Protein AF-A0A0F8Y1B4-F1 (afdb_monomer_lite)

pLDDT: mean 86.2, std 11.17, range [55.38, 97.12]

Foldseek 3Di:
DDDDDPPPPPDDPLDLLVLLCVLLVVLLCLLQPVPDPCSVVVSVVSLVVLQVVLVVCVVVVNNSNNVSNVVSVVVCVVCVVVSNVVSVVDDDDPDPDPDPDPCCCCPVVVQPDPVSD

Structure (mmCIF, N/CA/C/O backbone):
data_AF-A0A0F8Y1B4-F1
#
_entry.id   AF-A0A0F8Y1B4-F1
#
loop_
_atom_site.group_PDB
_atom_site.id
_atom_site.type_symbol
_atom_site.label_atom_id
_atom_site.label_alt_id
_atom_site.label_comp_id
_atom_site.label_asym_id
_atom_site.label_entity_id
_atom_site.label_seq_id
_atom_site.pdbx_PDB_ins_code
_atom_site.Cartn_x
_atom_site.Cartn_y
_atom_site.Cartn_z
_atom_site.occupancy
_atom_site.B_iso_or_equiv
_atom_site.auth_seq_id
_atom_site.auth_comp_id
_atom_site.auth_asym_id
_atom_site.auth_atom_id
_atom_site.pdbx_PDB_model_num
ATOM 1 N N . SER A 1 1 ? 15.905 -33.181 2.233 1.00 69.81 1 SER A N 1
ATOM 2 C CA . SER A 1 1 ? 15.844 -32.144 3.284 1.00 69.81 1 SER A CA 1
ATOM 3 C C . SER A 1 1 ? 14.441 -31.565 3.302 1.00 69.81 1 SER A C 1
ATOM 5 O O . SER A 1 1 ? 13.984 -31.071 2.280 1.00 69.81 1 SER A O 1
ATOM 7 N N . SER A 1 2 ? 13.725 -31.698 4.418 1.00 68.56 2 SER A N 1
ATOM 8 C CA . SER A 1 2 ? 12.305 -31.330 4.513 1.00 68.56 2 SER A CA 1
ATOM 9 C C . SER A 1 2 ? 12.166 -29.957 5.167 1.00 68.56 2 SER A C 1
ATOM 11 O O . SER A 1 2 ? 12.570 -29.779 6.313 1.00 68.56 2 SER A O 1
ATOM 13 N N . VAL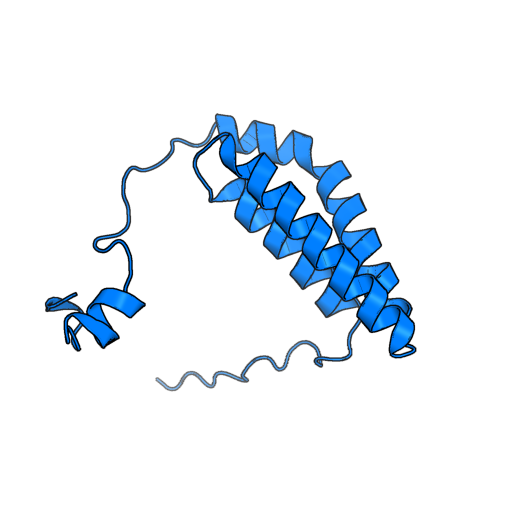 A 1 3 ? 11.618 -28.980 4.441 1.00 72.19 3 VAL A N 1
ATOM 14 C CA . VAL A 1 3 ? 11.287 -27.653 4.981 1.00 72.19 3 VAL A CA 1
ATOM 15 C C . VAL A 1 3 ? 9.804 -27.644 5.331 1.00 72.19 3 VAL A C 1
ATOM 17 O O . VAL A 1 3 ? 8.953 -27.690 4.446 1.00 72.19 3 VAL A O 1
ATOM 20 N N . TYR A 1 4 ? 9.493 -27.575 6.623 1.00 69.69 4 TYR A N 1
ATOM 21 C CA . TYR A 1 4 ? 8.120 -27.435 7.097 1.00 69.69 4 TYR A CA 1
ATOM 22 C C . TYR A 1 4 ? 7.712 -25.960 7.035 1.00 69.69 4 TYR A C 1
ATOM 24 O O . TYR A 1 4 ? 8.126 -25.141 7.853 1.00 69.69 4 TYR A O 1
ATOM 32 N N . HIS A 1 5 ? 6.918 -25.603 6.027 1.00 73.12 5 HIS A N 1
ATOM 33 C CA . HIS A 1 5 ? 6.340 -24.269 5.900 1.00 73.12 5 HIS A CA 1
ATOM 34 C C . HIS A 1 5 ? 5.083 -24.195 6.773 1.00 73.12 5 HIS A C 1
ATOM 36 O O . HIS A 1 5 ? 4.052 -24.770 6.443 1.00 73.12 5 HIS A O 1
ATOM 42 N N . VAL A 1 6 ? 5.142 -23.437 7.866 1.00 64.06 6 VAL A N 1
ATOM 43 C CA . VAL A 1 6 ? 4.054 -23.295 8.859 1.00 64.06 6 VAL A CA 1
ATOM 44 C C . VAL A 1 6 ? 2.869 -22.435 8.348 1.00 64.06 6 VAL A C 1
ATOM 46 O O . VAL A 1 6 ? 2.048 -21.949 9.114 1.00 64.06 6 VAL A O 1
ATOM 49 N N . GLY A 1 7 ? 2.755 -22.202 7.037 1.00 65.81 7 GLY A N 1
ATOM 50 C CA . GLY A 1 7 ? 1.842 -21.223 6.439 1.00 65.81 7 GLY A CA 1
ATOM 51 C C . GLY A 1 7 ? 1.935 -19.812 7.052 1.00 65.81 7 GLY A C 1
ATOM 52 O O . GLY A 1 7 ? 2.899 -19.444 7.721 1.00 65.81 7 GLY A O 1
ATOM 53 N N . GLY A 1 8 ? 0.896 -18.997 6.840 1.00 59.00 8 GLY A N 1
ATOM 54 C CA . GLY A 1 8 ? 0.761 -17.633 7.377 1.00 59.00 8 GLY A CA 1
ATOM 55 C C . GLY A 1 8 ? 0.463 -17.551 8.885 1.00 59.00 8 GLY A C 1
ATOM 56 O O . GLY A 1 8 ? -0.361 -16.727 9.287 1.00 59.00 8 GLY A O 1
ATOM 57 N N . ALA A 1 9 ? 1.097 -18.396 9.703 1.00 55.38 9 ALA A N 1
ATOM 58 C CA . ALA A 1 9 ? 0.782 -18.628 11.116 1.00 55.38 9 ALA A CA 1
ATOM 59 C C . ALA A 1 9 ? 1.254 -17.542 12.107 1.00 55.38 9 ALA A C 1
ATOM 61 O O . ALA A 1 9 ? 0.928 -17.616 13.286 1.00 55.38 9 ALA A O 1
ATOM 62 N N . THR A 1 10 ? 1.997 -16.516 11.683 1.00 56.31 10 THR A N 1
ATOM 63 C CA . THR A 1 10 ? 2.646 -15.577 12.624 1.00 56.31 10 THR A CA 1
ATOM 64 C C . THR A 1 10 ? 1.740 -14.472 13.182 1.00 56.31 10 THR A C 1
ATOM 66 O O . THR A 1 10 ? 2.012 -13.956 14.260 1.00 56.31 10 THR A O 1
ATOM 69 N N . LEU A 1 11 ? 0.645 -14.108 12.504 1.00 55.72 11 LEU A N 1
ATOM 70 C CA . LEU A 1 11 ? -0.408 -13.244 13.060 1.00 55.72 11 LEU A CA 1
ATOM 71 C C . LEU A 1 11 ? -1.772 -13.675 12.504 1.00 55.72 11 LEU A C 1
ATOM 73 O O . LEU A 1 11 ? -1.952 -13.719 11.282 1.00 55.72 11 LEU A O 1
ATOM 77 N N . GLY A 1 12 ? -2.745 -13.929 13.382 1.00 62.09 12 GLY A N 1
ATOM 78 C CA . GLY A 1 12 ? -4.127 -14.226 12.991 1.00 62.09 12 GLY A CA 1
ATOM 79 C C . GLY A 1 12 ? -4.732 -13.131 12.102 1.00 62.09 12 GLY A C 1
ATOM 80 O O . GLY A 1 12 ? -4.363 -11.957 12.196 1.00 62.09 12 GLY A O 1
ATOM 81 N N . ALA A 1 13 ? -5.661 -13.507 11.217 1.00 60.78 13 ALA A N 1
ATOM 82 C CA . ALA A 1 13 ? -6.319 -12.584 10.281 1.00 60.78 13 ALA A CA 1
ATOM 83 C C . ALA A 1 13 ? -7.023 -11.401 10.981 1.00 60.78 13 ALA A C 1
ATOM 85 O O . ALA A 1 13 ? -7.119 -10.318 10.410 1.00 60.78 13 ALA A O 1
ATOM 86 N N . MET A 1 14 ? -7.437 -11.584 12.238 1.00 68.62 14 MET A N 1
ATOM 87 C CA . MET A 1 14 ? -8.086 -10.566 13.070 1.00 68.62 14 MET A CA 1
ATOM 88 C C . MET A 1 14 ? -7.130 -9.624 13.817 1.00 68.62 14 MET A C 1
ATOM 90 O O . MET A 1 14 ? -7.585 -8.848 14.645 1.00 68.62 14 MET A O 1
ATOM 94 N N . ASN A 1 15 ? -5.814 -9.645 13.571 1.00 86.31 15 ASN A N 1
ATOM 95 C CA . ASN A 1 15 ? -4.914 -8.747 14.298 1.00 86.31 15 ASN A CA 1
ATOM 96 C C . ASN A 1 15 ? -4.789 -7.361 13.608 1.00 86.31 15 ASN A C 1
ATOM 98 O O . ASN A 1 15 ? -4.303 -7.274 12.468 1.00 86.31 15 ASN A O 1
ATOM 102 N N . PRO A 1 16 ? -5.135 -6.248 14.288 1.00 88.69 16 PRO A N 1
ATOM 103 C CA . PRO A 1 16 ? -4.967 -4.892 13.755 1.00 88.69 16 PRO A CA 1
ATOM 104 C C . PRO A 1 16 ? -3.511 -4.539 13.420 1.00 88.69 16 PRO A C 1
ATOM 106 O O . PRO A 1 16 ? -3.251 -3.761 12.505 1.00 88.69 16 PRO A O 1
ATOM 109 N N . GLN A 1 17 ? -2.534 -5.140 14.101 1.00 92.50 17 GLN A N 1
ATOM 110 C CA . GLN A 1 17 ? -1.117 -4.957 13.792 1.00 92.50 17 GLN A CA 1
ATOM 111 C C . GLN A 1 17 ? -0.754 -5.548 12.428 1.00 92.50 17 GLN A C 1
ATOM 113 O O . GLN A 1 17 ? -0.035 -4.915 11.656 1.00 92.50 17 GLN A O 1
ATOM 118 N N . LYS A 1 18 ? -1.299 -6.722 12.084 1.00 89.50 18 LYS A N 1
ATOM 119 C CA . LYS A 1 18 ? -1.126 -7.319 10.750 1.00 89.50 18 LYS A CA 1
ATOM 120 C C . LYS A 1 18 ? -1.728 -6.421 9.676 1.00 89.50 18 LYS A C 1
ATOM 122 O O . LYS A 1 18 ? -1.118 -6.211 8.634 1.00 89.50 18 LYS A O 1
ATOM 127 N N . THR A 1 19 ? -2.892 -5.851 9.971 1.00 93.25 19 THR A N 1
ATOM 128 C CA . THR A 1 19 ? -3.577 -4.887 9.102 1.00 93.25 19 THR A CA 1
ATOM 129 C C . THR A 1 19 ? -2.678 -3.679 8.848 1.00 93.25 19 THR A C 1
ATOM 131 O O . THR A 1 19 ? -2.325 -3.415 7.702 1.00 93.25 19 THR A O 1
ATOM 134 N N . PHE A 1 20 ? -2.188 -3.026 9.906 1.00 95.50 20 PHE A N 1
ATOM 135 C CA . PHE A 1 20 ? -1.243 -1.912 9.796 1.00 95.50 20 PHE A CA 1
ATOM 136 C C . PHE A 1 20 ? -0.017 -2.269 8.940 1.00 95.50 20 PHE A C 1
ATOM 138 O O . PHE A 1 20 ? 0.319 -1.542 8.004 1.00 95.50 20 PHE A O 1
ATOM 145 N N . LEU A 1 21 ? 0.635 -3.401 9.232 1.00 93.50 21 LEU A N 1
ATOM 146 C CA . LEU A 1 21 ? 1.828 -3.839 8.508 1.00 93.50 21 LEU A CA 1
ATOM 147 C C . LEU A 1 21 ? 1.534 -4.101 7.028 1.00 93.50 21 LEU A C 1
ATOM 149 O O . LEU A 1 21 ? 2.312 -3.658 6.187 1.00 93.50 21 LEU A O 1
ATOM 153 N N . ASN A 1 22 ? 0.421 -4.760 6.699 1.00 93.31 22 ASN A N 1
ATOM 154 C CA . ASN A 1 22 ? 0.033 -5.053 5.320 1.00 93.31 22 ASN A CA 1
ATOM 155 C C . ASN A 1 22 ? -0.184 -3.772 4.514 1.00 93.31 22 ASN A C 1
ATOM 157 O O . ASN A 1 22 ? 0.503 -3.563 3.516 1.00 93.31 22 ASN A O 1
ATOM 161 N N . PHE A 1 23 ? -1.065 -2.880 4.975 1.00 95.62 23 PHE A N 1
ATOM 162 C CA . PHE A 1 23 ? -1.367 -1.638 4.259 1.00 95.62 23 PHE A CA 1
ATOM 163 C C . PHE A 1 23 ? -0.116 -0.762 4.094 1.00 95.62 23 PHE A C 1
ATOM 165 O O . PHE A 1 23 ? 0.198 -0.312 2.990 1.00 95.62 23 PHE A O 1
ATOM 172 N N . ARG A 1 24 ? 0.683 -0.610 5.157 1.00 95.62 24 ARG A N 1
ATOM 173 C CA . ARG A 1 24 ? 1.934 0.158 5.116 1.00 95.62 24 ARG A CA 1
ATOM 174 C C . ARG A 1 24 ? 2.951 -0.445 4.142 1.00 95.62 24 ARG A C 1
ATOM 176 O O . ARG A 1 24 ? 3.566 0.272 3.351 1.00 95.62 24 ARG A O 1
ATOM 183 N N . ASN A 1 25 ? 3.175 -1.757 4.219 1.00 94.75 25 ASN A N 1
ATOM 184 C CA . ASN A 1 25 ? 4.191 -2.426 3.413 1.00 94.75 25 ASN A CA 1
ATOM 185 C C . ASN A 1 25 ? 3.805 -2.430 1.930 1.00 94.75 25 ASN A C 1
ATOM 187 O O . ASN A 1 25 ? 4.685 -2.226 1.094 1.00 94.75 25 ASN A O 1
ATOM 191 N N . THR A 1 26 ? 2.518 -2.578 1.598 1.00 94.94 26 THR A N 1
ATOM 192 C CA . THR A 1 26 ? 2.023 -2.468 0.219 1.00 94.94 26 THR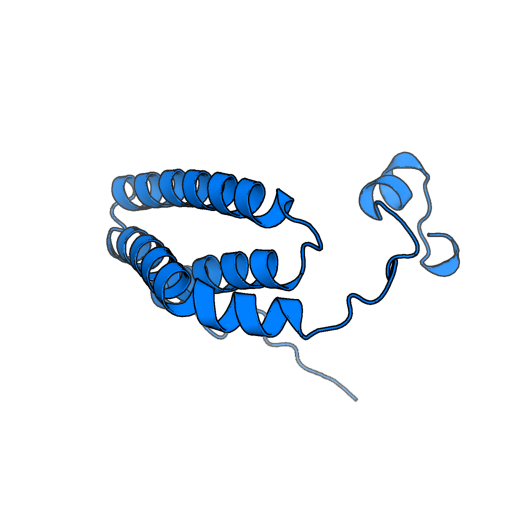 A CA 1
ATOM 193 C C . THR A 1 26 ? 2.314 -1.086 -0.373 1.00 94.94 26 THR A C 1
ATOM 195 O O . THR A 1 26 ? 2.850 -1.004 -1.479 1.00 94.94 26 THR A O 1
ATOM 198 N N . LEU A 1 27 ? 2.064 0.003 0.366 1.00 95.69 27 LEU A N 1
ATOM 199 C CA . LEU A 1 27 ? 2.371 1.365 -0.098 1.00 95.69 27 LEU A CA 1
ATOM 200 C C . LEU A 1 27 ? 3.877 1.576 -0.322 1.00 95.69 27 LEU A C 1
ATOM 202 O O . LEU A 1 27 ? 4.293 2.106 -1.356 1.00 95.69 27 LEU A O 1
ATOM 206 N N . PHE A 1 28 ? 4.725 1.104 0.599 1.00 94.56 28 PHE A N 1
ATOM 207 C CA . PHE A 1 28 ? 6.177 1.165 0.401 1.00 94.56 28 PHE A CA 1
ATOM 208 C C . PHE A 1 28 ? 6.660 0.287 -0.754 1.00 94.56 28 PHE A C 1
ATOM 210 O O . PHE A 1 28 ? 7.607 0.671 -1.441 1.00 94.56 28 PHE A O 1
ATOM 217 N N . ALA A 1 29 ? 6.043 -0.872 -0.982 1.00 92.50 29 ALA A N 1
ATOM 218 C CA . ALA A 1 29 ? 6.378 -1.742 -2.101 1.00 92.50 29 ALA A CA 1
ATOM 219 C C . ALA A 1 29 ? 6.060 -1.065 -3.440 1.00 92.50 29 ALA A C 1
ATOM 221 O O . ALA A 1 29 ? 6.910 -1.087 -4.331 1.00 92.50 29 ALA A O 1
ATOM 222 N N . LEU A 1 30 ? 4.907 -0.396 -3.561 1.00 92.38 30 LEU A N 1
ATOM 223 C CA . LEU A 1 30 ? 4.567 0.403 -4.742 1.00 92.38 30 LEU A CA 1
ATOM 224 C C . LEU A 1 30 ? 5.602 1.508 -4.970 1.00 92.38 30 LEU A C 1
ATOM 226 O O . LEU A 1 30 ? 6.196 1.583 -6.048 1.00 92.38 30 LEU A O 1
ATOM 230 N N . LEU A 1 31 ? 5.885 2.301 -3.930 1.00 92.31 31 LEU A N 1
ATOM 231 C CA . LEU A 1 31 ? 6.852 3.398 -3.993 1.00 92.31 31 LEU A CA 1
ATOM 232 C C . LEU A 1 31 ? 8.247 2.931 -4.425 1.00 92.31 31 LEU A C 1
ATOM 234 O O . LEU A 1 31 ? 8.932 3.636 -5.163 1.00 92.31 31 LEU A O 1
ATOM 238 N N . LYS A 1 32 ? 8.697 1.761 -3.965 1.00 88.88 32 LYS A N 1
ATOM 239 C CA . LYS A 1 32 ? 10.031 1.234 -4.281 1.00 88.88 32 LYS A CA 1
ATOM 240 C C . LYS A 1 32 ? 10.100 0.612 -5.672 1.00 88.88 32 LYS A C 1
ATOM 242 O O . LYS A 1 32 ? 11.069 0.867 -6.378 1.00 88.88 32 LYS A O 1
ATOM 247 N N . ASN A 1 33 ? 9.082 -0.144 -6.081 1.00 86.62 33 ASN A N 1
ATOM 248 C CA . ASN A 1 33 ? 9.200 -1.041 -7.231 1.00 86.62 33 ASN A CA 1
ATOM 249 C C . ASN A 1 33 ? 8.610 -0.494 -8.531 1.00 86.62 33 ASN A C 1
ATOM 251 O O . ASN A 1 33 ? 9.129 -0.824 -9.587 1.00 86.62 33 ASN A O 1
ATOM 255 N N . VAL A 1 34 ? 7.580 0.361 -8.507 1.00 87.31 34 VAL A N 1
ATOM 256 C CA . VAL A 1 34 ? 6.961 0.844 -9.757 1.00 87.31 34 VAL A CA 1
ATOM 257 C C . VAL A 1 34 ? 7.872 1.880 -10.406 1.00 87.31 34 VAL A C 1
ATOM 259 O O . VAL A 1 34 ? 8.015 2.959 -9.837 1.00 87.31 34 VAL A O 1
ATOM 262 N N . PRO A 1 35 ? 8.487 1.649 -11.578 1.00 76.88 35 PRO A N 1
ATOM 263 C CA . PRO A 1 35 ? 9.544 2.507 -12.101 1.00 76.88 35 PRO A CA 1
ATOM 264 C C . PRO A 1 35 ? 9.007 3.716 -12.889 1.00 76.88 35 PRO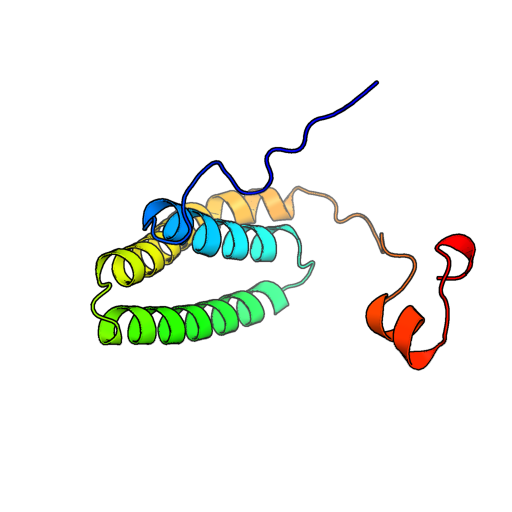 A C 1
ATOM 266 O O . PRO A 1 35 ? 9.423 3.945 -14.011 1.00 76.88 35 PRO A O 1
ATOM 269 N N . SER A 1 36 ? 8.151 4.571 -12.327 1.00 80.12 36 SER A N 1
ATOM 270 C CA . SER A 1 36 ? 7.657 5.772 -13.034 1.00 80.12 36 SER A CA 1
ATOM 271 C C . SER A 1 36 ? 7.138 6.836 -12.065 1.00 80.12 36 SER A C 1
ATOM 273 O O . SER A 1 36 ? 6.939 6.541 -10.889 1.00 80.12 36 SER A O 1
ATOM 275 N N . VAL A 1 37 ? 6.893 8.054 -12.557 1.00 83.50 37 VAL A N 1
ATOM 276 C CA . VAL A 1 37 ? 6.110 9.088 -11.853 1.00 83.50 37 VAL A CA 1
ATOM 277 C C . VAL A 1 37 ? 4.656 8.627 -11.655 1.00 83.50 37 VAL A C 1
ATOM 279 O O . VAL A 1 37 ? 4.019 9.000 -10.676 1.00 83.50 37 VAL A O 1
ATOM 282 N N . ARG A 1 38 ? 4.163 7.693 -12.487 1.00 87.81 38 ARG A N 1
ATOM 283 C CA . ARG A 1 38 ? 2.842 7.050 -12.322 1.00 87.81 38 ARG A CA 1
ATOM 284 C C . ARG A 1 38 ? 2.653 6.354 -10.966 1.00 87.81 38 ARG A C 1
ATOM 286 O O . ARG A 1 38 ? 1.521 6.090 -10.575 1.00 87.81 38 ARG A O 1
ATOM 293 N N . VAL A 1 39 ? 3.736 6.083 -10.230 1.00 91.44 39 VAL A N 1
ATOM 294 C CA . VAL A 1 39 ? 3.670 5.510 -8.879 1.00 91.44 39 VAL A CA 1
ATOM 295 C C . VAL A 1 39 ? 2.816 6.346 -7.925 1.00 91.44 39 VAL A C 1
ATOM 297 O O . VAL A 1 39 ? 2.113 5.770 -7.106 1.00 91.44 39 VAL A O 1
ATOM 300 N N . TYR A 1 40 ? 2.817 7.678 -8.051 1.00 90.38 40 TYR A N 1
ATOM 301 C CA . TYR A 1 40 ? 2.028 8.550 -7.175 1.00 90.38 40 TYR A CA 1
ATOM 302 C C . TYR A 1 40 ? 0.527 8.416 -7.428 1.00 90.38 40 TYR A C 1
ATOM 304 O O . TYR A 1 40 ? -0.237 8.339 -6.472 1.00 90.38 40 TYR A O 1
ATOM 312 N N . LEU A 1 41 ? 0.119 8.297 -8.696 1.00 93.81 41 LEU A N 1
ATOM 313 C CA . LEU A 1 41 ? -1.274 8.026 -9.062 1.00 93.81 41 LEU A CA 1
ATOM 314 C C . LEU A 1 41 ? -1.727 6.657 -8.541 1.00 93.81 41 LEU A C 1
ATOM 316 O O . LEU A 1 41 ? -2.811 6.543 -7.980 1.00 93.81 41 LEU A O 1
ATOM 320 N N . LEU A 1 42 ? -0.879 5.629 -8.661 1.00 94.06 42 LEU A N 1
ATOM 321 C CA . LEU A 1 42 ? -1.181 4.295 -8.129 1.00 94.06 42 LEU A CA 1
ATOM 322 C C . LEU A 1 42 ? -1.266 4.281 -6.600 1.00 94.06 42 LEU A C 1
ATOM 324 O O . LEU A 1 42 ? -2.144 3.625 -6.048 1.00 94.06 42 LEU A O 1
ATOM 328 N N . ILE A 1 43 ? -0.375 5.002 -5.915 1.00 95.31 43 ILE A N 1
ATOM 329 C CA . ILE A 1 43 ? -0.429 5.175 -4.459 1.00 95.31 43 ILE A CA 1
ATOM 330 C C . ILE A 1 43 ? -1.726 5.879 -4.067 1.00 95.31 43 ILE A C 1
ATOM 332 O O . ILE A 1 43 ? -2.408 5.401 -3.170 1.00 95.31 43 ILE A O 1
ATOM 336 N N . PHE A 1 44 ? -2.097 6.962 -4.752 1.00 95.06 44 PHE A N 1
ATOM 337 C CA . PHE A 1 44 ? -3.333 7.688 -4.472 1.00 95.06 44 PHE A CA 1
ATOM 338 C C . PHE A 1 44 ? -4.564 6.791 -4.642 1.00 95.06 44 PHE A C 1
ATOM 340 O O . PHE A 1 44 ? -5.334 6.626 -3.699 1.00 95.06 44 PHE A O 1
ATOM 347 N N . ALA A 1 45 ? -4.691 6.118 -5.791 1.00 96.25 45 ALA A N 1
ATOM 348 C CA . ALA A 1 45 ? -5.775 5.168 -6.033 1.00 96.25 45 ALA A CA 1
ATOM 349 C C . ALA A 1 45 ? -5.810 4.062 -4.965 1.00 96.25 45 ALA A C 1
ATOM 351 O O . ALA A 1 45 ? -6.877 3.700 -4.468 1.00 96.25 45 ALA A O 1
ATOM 352 N N . ARG A 1 46 ? -4.638 3.556 -4.557 1.00 95.81 46 ARG A N 1
ATOM 353 C CA . ARG A 1 46 ? -4.537 2.559 -3.491 1.00 95.81 46 ARG A CA 1
ATOM 354 C C . ARG A 1 46 ? -5.033 3.098 -2.151 1.00 95.81 46 ARG A C 1
ATOM 356 O O . ARG A 1 46 ? -5.777 2.400 -1.476 1.00 95.81 46 ARG A O 1
ATOM 363 N N . MET A 1 47 ? -4.665 4.321 -1.787 1.00 95.44 47 MET A N 1
ATOM 364 C CA . MET A 1 47 ? -5.095 4.948 -0.536 1.00 95.44 47 MET A CA 1
ATOM 365 C C . MET A 1 47 ? -6.607 5.200 -0.514 1.00 95.44 47 MET A C 1
ATOM 367 O O . MET A 1 47 ? -7.227 5.001 0.527 1.00 95.44 47 MET A O 1
ATOM 371 N N . CYS A 1 48 ? -7.224 5.532 -1.653 1.00 97.12 48 CYS A N 1
ATOM 372 C CA . CYS A 1 48 ? -8.684 5.607 -1.765 1.00 97.12 48 CYS A CA 1
ATOM 373 C C . CYS A 1 48 ? -9.350 4.246 -1.503 1.00 97.12 48 CYS A C 1
ATOM 375 O O . CYS A 1 48 ? -10.283 4.161 -0.707 1.00 97.12 48 CYS A O 1
ATOM 377 N N . LEU A 1 49 ? -8.844 3.169 -2.115 1.00 96.62 49 LEU A N 1
ATOM 378 C CA . LEU A 1 49 ? -9.353 1.810 -1.882 1.00 96.62 49 LEU A CA 1
ATOM 379 C C . LEU A 1 49 ? -9.149 1.356 -0.429 1.00 96.62 49 LEU A C 1
ATOM 381 O O . LEU A 1 49 ? -10.021 0.709 0.149 1.00 96.62 49 LEU A O 1
ATOM 385 N N . ASP A 1 50 ? -8.021 1.721 0.180 1.00 95.81 50 ASP A N 1
ATOM 386 C CA . ASP A 1 50 ? -7.768 1.474 1.598 1.00 95.81 50 ASP A CA 1
ATOM 387 C C . ASP A 1 50 ? -8.774 2.237 2.484 1.00 95.81 50 ASP A C 1
ATOM 389 O O . ASP A 1 50 ? -9.221 1.706 3.498 1.00 95.81 50 ASP A O 1
ATOM 393 N N . GLY A 1 51 ? -9.175 3.450 2.084 1.00 95.38 51 GLY A N 1
ATOM 394 C CA . GLY A 1 51 ? -10.236 4.222 2.734 1.00 95.38 51 GLY A CA 1
ATOM 395 C C . GLY A 1 51 ? -11.591 3.514 2.684 1.00 95.38 51 GLY A C 1
ATOM 396 O O . GLY A 1 51 ? -12.252 3.387 3.713 1.00 95.38 51 GLY A O 1
ATOM 397 N N . VAL A 1 52 ? -11.966 2.953 1.529 1.00 97.06 52 VAL A N 1
ATOM 398 C CA . VAL A 1 52 ? -13.176 2.115 1.400 1.00 97.06 52 VAL A CA 1
ATOM 399 C C . VAL A 1 52 ? -13.102 0.905 2.338 1.00 97.06 52 VAL A C 1
ATOM 401 O O . VAL A 1 52 ? -14.065 0.602 3.042 1.00 97.06 52 VAL A O 1
ATOM 404 N N . ALA A 1 53 ? -11.944 0.242 2.417 1.00 94.00 53 ALA A N 1
ATOM 405 C CA . ALA A 1 53 ? -11.740 -0.862 3.354 1.00 94.00 53 ALA A CA 1
ATOM 406 C C . ALA A 1 53 ? -11.843 -0.411 4.824 1.00 94.00 53 ALA A C 1
ATOM 408 O O . ALA A 1 53 ? -12.415 -1.128 5.643 1.00 94.00 53 ALA A O 1
ATOM 409 N N . ALA A 1 54 ? -11.337 0.776 5.167 1.00 94.44 54 ALA A N 1
ATOM 410 C CA . ALA A 1 54 ? -11.434 1.333 6.515 1.00 94.44 54 ALA A CA 1
ATOM 411 C C . ALA A 1 54 ? -12.883 1.640 6.917 1.00 94.44 54 ALA A C 1
ATOM 413 O O . ALA A 1 54 ? -13.265 1.329 8.046 1.00 94.44 54 ALA A O 1
ATOM 414 N N . ILE A 1 55 ? -13.694 2.181 6.000 1.00 95.31 55 ILE A N 1
ATOM 415 C CA . ILE A 1 55 ? -15.134 2.398 6.215 1.00 95.31 55 ILE A CA 1
ATOM 416 C C . ILE A 1 55 ? -15.839 1.056 6.418 1.00 95.31 55 ILE A C 1
ATOM 418 O O . ILE A 1 55 ? -16.606 0.904 7.366 1.00 95.31 55 ILE A O 1
ATOM 422 N N . LYS A 1 56 ? -15.525 0.049 5.593 1.00 95.06 56 LYS A N 1
ATOM 423 C CA . LYS A 1 56 ? -16.079 -1.302 5.745 1.00 95.06 56 LYS A CA 1
ATOM 424 C C . LYS A 1 56 ? -15.758 -1.900 7.118 1.00 95.06 56 LYS A C 1
ATOM 426 O O . LYS A 1 56 ? -16.656 -2.383 7.795 1.00 95.06 56 LYS A O 1
ATOM 431 N N . PHE A 1 57 ? -14.499 -1.841 7.559 1.00 92.38 57 PHE A N 1
ATOM 432 C CA . PHE A 1 57 ? -14.115 -2.342 8.884 1.00 92.38 57 PHE A CA 1
ATOM 433 C C . PHE A 1 57 ? -14.797 -1.584 10.019 1.00 92.38 57 PHE A C 1
ATOM 435 O O . PHE A 1 57 ? -15.130 -2.186 11.036 1.00 92.38 57 PHE A O 1
ATOM 442 N N . PHE A 1 58 ? -15.029 -0.285 9.844 1.00 92.75 58 PHE A N 1
ATOM 443 C CA . PHE A 1 58 ? -15.760 0.504 10.822 1.00 92.75 58 PHE A CA 1
ATOM 444 C C . PHE A 1 58 ? -17.224 0.046 10.911 1.00 92.75 58 PHE A C 1
ATOM 446 O O . PHE A 1 58 ? -17.704 -0.224 12.008 1.00 92.75 58 PHE A O 1
ATOM 453 N N . ALA A 1 59 ? -17.890 -0.145 9.767 1.00 94.62 59 ALA A N 1
ATOM 454 C CA . ALA A 1 59 ? -19.258 -0.664 9.694 1.00 94.62 59 ALA A CA 1
ATOM 455 C C . ALA A 1 59 ? -19.394 -2.099 10.243 1.00 94.62 59 ALA A C 1
ATOM 457 O O . ALA A 1 59 ? -20.411 -2.441 10.832 1.00 94.62 59 ALA A O 1
ATOM 458 N N . GLU A 1 60 ? -18.355 -2.929 10.114 1.00 93.06 60 GLU A N 1
ATOM 459 C CA . GLU A 1 60 ? -18.288 -4.275 10.705 1.00 93.06 60 GLU A CA 1
ATOM 460 C C . GLU A 1 60 ? -18.002 -4.279 12.224 1.00 93.06 60 GLU A C 1
ATOM 462 O O . GLU A 1 60 ? -17.775 -5.345 12.798 1.00 93.06 60 GLU A O 1
ATOM 467 N N . GLY A 1 61 ? -17.942 -3.116 12.887 1.00 92.25 61 GLY A N 1
ATOM 468 C CA . GLY A 1 61 ? -17.651 -3.024 14.322 1.00 92.25 61 GLY A CA 1
ATOM 469 C C . GLY A 1 61 ? -16.184 -3.298 14.678 1.00 92.25 61 GLY A C 1
ATOM 470 O O . GLY A 1 61 ? -15.874 -3.667 15.808 1.00 92.25 61 GLY A O 1
ATOM 471 N N . LYS A 1 62 ? -15.256 -3.119 13.727 1.00 91.94 62 LYS A N 1
ATOM 472 C CA . LYS A 1 62 ? -13.810 -3.370 13.880 1.00 91.94 62 LYS A CA 1
ATOM 473 C C . LYS A 1 62 ? -12.982 -2.073 13.798 1.00 91.94 62 LYS A C 1
ATOM 475 O O . LYS A 1 62 ? -12.054 -1.988 12.983 1.00 91.94 62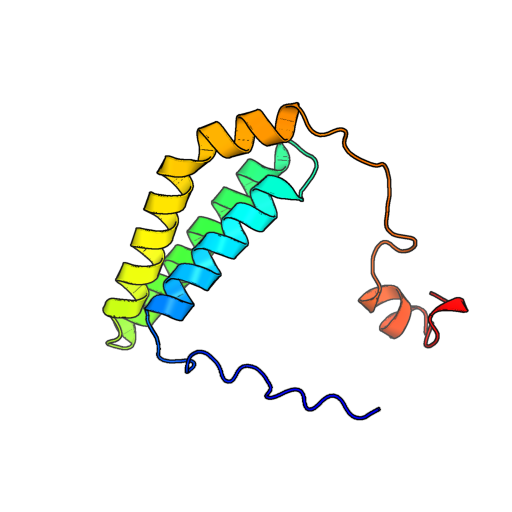 LYS A O 1
ATOM 480 N N . PRO A 1 63 ? -13.223 -1.062 14.657 1.00 92.31 63 PRO A N 1
ATOM 481 C CA . PRO A 1 63 ? -12.571 0.249 14.561 1.00 92.31 63 PRO A CA 1
ATOM 482 C C . PRO A 1 63 ? -11.045 0.183 14.712 1.00 92.31 63 PRO A C 1
ATOM 484 O O . PRO A 1 63 ? -10.328 0.997 14.131 1.00 92.31 63 PRO A O 1
ATOM 487 N N . ALA A 1 64 ? -10.517 -0.822 15.421 1.00 93.81 64 ALA A N 1
ATOM 488 C CA . ALA A 1 64 ? -9.076 -1.037 15.544 1.00 93.81 64 ALA A CA 1
ATOM 489 C C . ALA A 1 64 ? -8.394 -1.293 14.184 1.00 93.81 64 ALA A C 1
ATOM 491 O O . ALA A 1 64 ? -7.263 -0.853 13.967 1.00 93.81 64 ALA A O 1
ATOM 492 N N . HIS A 1 65 ? -9.077 -1.962 13.248 1.00 93.88 65 HIS A N 1
ATOM 493 C CA . HIS A 1 65 ? -8.571 -2.180 11.891 1.00 93.88 65 HIS A CA 1
ATOM 494 C C . HIS A 1 65 ? -8.611 -0.895 11.060 1.00 93.88 65 HIS A C 1
ATOM 496 O O . HIS A 1 65 ? -7.637 -0.584 10.375 1.00 93.88 65 HIS A O 1
ATOM 502 N N . SER A 1 66 ? -9.680 -0.106 11.174 1.00 93.88 66 SER A N 1
ATOM 503 C CA . SER A 1 66 ? -9.781 1.211 10.531 1.00 93.88 66 SER A CA 1
ATOM 504 C C . SER A 1 66 ? -8.681 2.157 11.024 1.00 93.88 66 SER A C 1
ATOM 506 O O . SER A 1 66 ? -7.979 2.773 10.221 1.00 93.88 66 SER A O 1
ATOM 508 N N . TRP A 1 67 ? -8.438 2.192 12.339 1.00 95.81 67 TRP A N 1
ATOM 509 C CA . TRP A 1 67 ? -7.334 2.951 12.927 1.00 95.81 67 TRP A CA 1
ATOM 510 C C . TRP A 1 67 ? -5.965 2.441 12.466 1.00 95.81 67 TRP A C 1
ATOM 512 O O . TRP A 1 67 ? -5.056 3.224 12.188 1.00 95.81 67 TRP A O 1
ATOM 522 N N . ALA A 1 68 ? -5.805 1.122 12.330 1.00 96.00 68 ALA A N 1
ATOM 523 C CA . ALA A 1 68 ? -4.583 0.532 11.804 1.00 96.00 68 ALA A CA 1
ATOM 524 C C . ALA A 1 68 ? -4.288 0.972 10.359 1.00 96.00 68 ALA A C 1
ATOM 526 O O . ALA A 1 68 ? -3.125 1.241 10.054 1.00 96.00 68 ALA A O 1
ATOM 527 N N . ILE A 1 69 ? -5.308 1.092 9.502 1.00 95.75 69 ILE A N 1
ATOM 528 C CA . ILE A 1 69 ? -5.174 1.608 8.128 1.00 95.75 69 ILE A CA 1
ATOM 529 C C . ILE A 1 69 ? -4.763 3.082 8.147 1.00 95.75 69 ILE A C 1
ATOM 531 O O . ILE A 1 69 ? -3.773 3.455 7.519 1.00 95.75 69 ILE A O 1
ATOM 535 N N . PHE A 1 70 ? -5.458 3.909 8.928 1.00 96.12 70 PHE A N 1
ATOM 536 C CA . PHE A 1 70 ? -5.138 5.332 9.042 1.00 96.12 70 PHE A CA 1
ATOM 537 C C . PHE A 1 70 ? -3.699 5.561 9.530 1.00 96.12 70 PHE A C 1
ATOM 539 O O . PHE A 1 70 ? -2.915 6.295 8.923 1.00 96.12 70 PHE A O 1
ATOM 546 N N . ARG A 1 71 ? -3.293 4.844 10.582 1.00 96.81 71 ARG A N 1
ATOM 547 C CA . ARG A 1 71 ? -1.921 4.865 11.100 1.00 96.81 71 ARG A CA 1
ATOM 548 C C . ARG A 1 71 ? -0.897 4.413 10.051 1.00 96.81 71 ARG A C 1
ATOM 550 O O . ARG A 1 71 ? 0.209 4.952 10.025 1.00 96.81 71 ARG A O 1
ATOM 557 N N . ALA A 1 72 ? -1.238 3.450 9.190 1.00 96.75 72 ALA A N 1
ATOM 558 C CA . ALA A 1 72 ? -0.371 3.003 8.098 1.00 96.75 72 ALA A CA 1
ATOM 559 C C . ALA A 1 72 ? -0.135 4.115 7.070 1.00 96.75 72 ALA A C 1
ATOM 561 O O . ALA A 1 72 ? 1.003 4.307 6.639 1.00 96.75 72 ALA A O 1
ATOM 562 N N . HIS A 1 73 ? -1.175 4.878 6.728 1.00 96.88 73 HIS A N 1
ATOM 563 C CA . HIS A 1 73 ? -1.065 6.034 5.837 1.00 96.88 73 HIS A CA 1
ATOM 564 C C . HIS A 1 73 ? -0.203 7.138 6.453 1.00 96.88 73 HIS A C 1
ATOM 566 O O . HIS A 1 73 ? 0.710 7.633 5.795 1.00 96.88 73 HIS A O 1
ATOM 572 N N . LEU A 1 74 ? -0.401 7.461 7.736 1.00 96.38 74 LEU A N 1
ATOM 573 C CA . LEU A 1 74 ? 0.439 8.436 8.442 1.00 96.38 74 LEU A CA 1
ATOM 574 C C . LEU A 1 74 ? 1.920 8.023 8.478 1.00 96.38 74 LEU A C 1
ATOM 576 O O . LEU A 1 74 ? 2.794 8.840 8.185 1.00 96.38 74 LEU A O 1
ATOM 580 N N . ASP A 1 75 ? 2.226 6.765 8.819 1.00 96.31 75 ASP A N 1
ATOM 581 C CA . ASP A 1 75 ? 3.613 6.269 8.834 1.00 96.31 75 ASP A CA 1
ATOM 582 C C . ASP A 1 75 ? 4.233 6.273 7.428 1.00 96.31 75 ASP A C 1
ATOM 584 O O . ASP A 1 75 ? 5.413 6.594 7.265 1.00 96.31 75 ASP A O 1
ATOM 588 N N . PHE A 1 76 ? 3.431 5.969 6.404 1.00 95.81 76 PHE A N 1
ATOM 589 C CA . PHE A 1 76 ? 3.848 6.064 5.011 1.00 95.81 76 PHE A CA 1
ATOM 590 C C . PHE A 1 76 ? 4.233 7.499 4.633 1.00 95.81 76 PHE A C 1
ATOM 592 O O . PHE A 1 76 ? 5.347 7.706 4.149 1.00 95.81 76 PHE A O 1
ATOM 599 N N . TYR A 1 77 ? 3.380 8.491 4.912 1.00 94.56 77 TYR A N 1
ATOM 600 C CA . TYR A 1 77 ? 3.670 9.897 4.607 1.00 94.56 77 TYR A CA 1
ATOM 601 C C . TYR A 1 77 ? 4.905 10.415 5.350 1.00 94.56 77 TYR A C 1
ATOM 603 O O . TYR A 1 77 ? 5.774 11.031 4.732 1.00 94.56 77 TYR A O 1
ATOM 611 N N . ARG A 1 78 ? 5.056 10.087 6.641 1.00 94.88 78 ARG A N 1
ATOM 612 C CA . ARG A 1 78 ? 6.236 10.472 7.441 1.00 94.88 78 ARG A CA 1
ATOM 613 C C . ARG A 1 78 ? 7.548 9.953 6.845 1.00 94.88 78 ARG A C 1
ATOM 615 O O . ARG A 1 78 ? 8.562 10.644 6.874 1.00 94.88 78 ARG A O 1
ATOM 622 N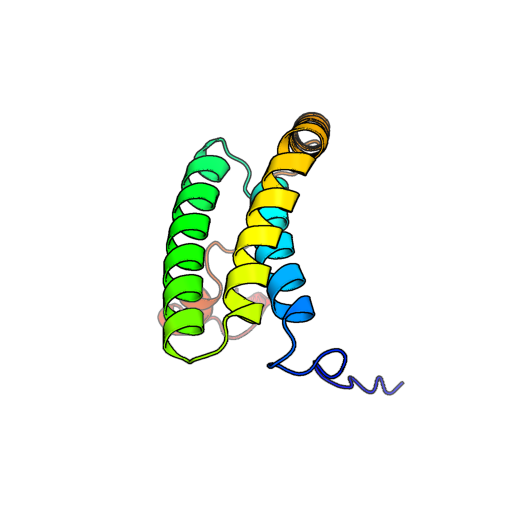 N . LYS A 1 79 ? 7.545 8.738 6.288 1.00 93.62 79 LYS A N 1
ATOM 623 C CA . LYS A 1 79 ? 8.744 8.078 5.730 1.00 93.62 79 LYS A CA 1
ATOM 624 C C . LYS A 1 79 ? 8.859 8.190 4.208 1.00 93.62 79 LYS A C 1
ATOM 626 O O . LYS A 1 79 ? 9.814 7.665 3.629 1.00 93.62 79 LYS A O 1
ATOM 631 N N . LEU A 1 80 ? 7.939 8.892 3.551 1.00 91.31 80 LEU A N 1
ATOM 632 C CA . LEU A 1 80 ? 7.893 9.030 2.097 1.00 91.31 80 LEU A CA 1
ATOM 633 C C . LEU A 1 80 ? 9.168 9.689 1.552 1.00 91.31 80 LEU A C 1
ATOM 635 O O . LEU A 1 80 ? 9.825 9.148 0.661 1.00 91.31 80 LEU A O 1
ATOM 639 N N . HIS A 1 81 ? 9.555 10.825 2.131 1.00 89.00 81 HIS A N 1
ATOM 640 C CA . HIS A 1 81 ? 10.703 11.616 1.691 1.00 89.00 81 HIS A CA 1
ATOM 641 C C . HIS A 1 81 ? 12.058 10.872 1.746 1.00 89.00 81 HIS A C 1
ATOM 643 O O . HIS A 1 81 ? 12.753 10.829 0.723 1.00 89.00 81 HIS A O 1
ATOM 649 N N . PRO A 1 82 ? 12.467 10.232 2.865 1.00 89.12 82 PRO A N 1
ATOM 650 C CA . PRO A 1 82 ? 13.744 9.516 2.911 1.00 89.12 82 PRO A CA 1
ATOM 651 C C . PRO A 1 82 ? 13.787 8.312 1.959 1.00 89.12 82 PRO A C 1
ATOM 653 O O . PRO A 1 82 ? 14.831 8.024 1.371 1.00 89.12 82 PRO A O 1
ATOM 656 N N . ILE A 1 83 ? 12.664 7.615 1.759 1.00 87.31 83 ILE A N 1
ATOM 657 C CA . ILE A 1 83 ? 12.592 6.484 0.821 1.00 87.31 83 ILE A CA 1
ATOM 658 C C . ILE A 1 83 ? 12.663 6.978 -0.625 1.00 87.31 83 ILE A C 1
ATOM 660 O O . ILE A 1 83 ? 13.360 6.381 -1.445 1.00 87.31 83 ILE A O 1
ATOM 664 N N . TYR A 1 84 ? 12.014 8.101 -0.929 1.00 85.25 84 TYR A N 1
ATOM 665 C CA . TYR A 1 84 ? 12.099 8.740 -2.236 1.00 85.25 84 TYR A CA 1
ATOM 666 C C . TYR A 1 84 ? 13.535 9.155 -2.593 1.00 85.25 84 TYR A C 1
ATOM 668 O O . TYR A 1 84 ? 14.001 8.874 -3.698 1.00 85.25 84 TYR A O 1
ATOM 676 N N . LYS A 1 85 ? 14.286 9.737 -1.647 1.00 86.31 85 LYS A N 1
ATOM 677 C CA . LYS A 1 85 ? 15.713 10.045 -1.857 1.00 86.31 85 LYS A CA 1
ATOM 678 C C . LYS A 1 85 ? 16.528 8.789 -2.184 1.00 86.31 85 LYS A C 1
ATOM 680 O O . LYS A 1 85 ? 17.305 8.794 -3.136 1.00 86.31 85 LYS A O 1
ATOM 685 N N . LYS A 1 86 ? 16.309 7.685 -1.455 1.00 85.06 86 LYS A N 1
ATOM 686 C CA . LYS A 1 86 ? 16.974 6.394 -1.728 1.00 85.06 86 LYS A CA 1
ATOM 687 C C . LYS A 1 86 ? 16.628 5.846 -3.114 1.00 85.06 86 LYS A C 1
ATOM 689 O O . LYS A 1 86 ? 17.503 5.322 -3.793 1.00 85.06 86 LYS A O 1
ATOM 694 N N . ARG A 1 87 ? 15.381 6.017 -3.556 1.00 81.56 87 ARG A N 1
ATOM 695 C CA . ARG A 1 87 ? 14.903 5.589 -4.876 1.00 81.56 87 ARG A CA 1
ATOM 696 C C . ARG A 1 87 ? 15.622 6.290 -6.032 1.00 81.56 87 ARG A C 1
ATOM 698 O O . ARG A 1 87 ? 15.883 5.632 -7.029 1.00 81.56 87 ARG A O 1
ATOM 705 N N . LYS A 1 88 ? 15.970 7.579 -5.912 1.00 77.94 88 LYS A N 1
ATOM 706 C CA . LYS A 1 88 ? 16.746 8.293 -6.949 1.00 77.94 88 LYS A CA 1
ATOM 707 C C . LYS A 1 88 ? 18.169 7.754 -7.112 1.00 77.94 88 LYS A C 1
ATOM 709 O O . LYS A 1 88 ? 18.716 7.816 -8.204 1.00 77.94 88 LYS A O 1
ATOM 714 N N . ARG A 1 89 ? 18.764 7.244 -6.030 1.00 78.31 89 ARG A N 1
ATOM 715 C CA . ARG A 1 89 ? 20.148 6.748 -6.017 1.00 78.31 89 ARG A CA 1
ATOM 716 C C . ARG A 1 89 ? 20.288 5.331 -6.577 1.00 78.31 89 ARG A C 1
ATOM 718 O O . ARG A 1 89 ? 21.375 4.938 -6.983 1.00 78.31 89 ARG A O 1
ATOM 725 N N . LEU A 1 90 ? 19.209 4.553 -6.573 1.00 76.19 90 LEU A N 1
ATOM 726 C CA . LEU A 1 90 ? 19.212 3.190 -7.093 1.00 76.19 90 LEU A CA 1
ATOM 727 C C . LEU A 1 90 ? 19.100 3.220 -8.621 1.00 76.19 90 LEU A C 1
ATOM 729 O O . LEU A 1 90 ? 18.141 3.771 -9.165 1.00 76.19 90 LEU A O 1
ATOM 733 N N . LYS A 1 91 ? 20.063 2.598 -9.313 1.00 66.62 91 LYS A N 1
ATOM 734 C CA . LYS A 1 91 ? 19.941 2.332 -10.749 1.00 66.62 91 LYS A CA 1
ATOM 735 C C . LYS A 1 91 ? 18.722 1.436 -10.960 1.00 66.62 91 LYS A C 1
ATOM 737 O O . LYS A 1 91 ? 18.588 0.396 -10.318 1.00 66.62 91 LYS A O 1
ATOM 742 N N . LYS A 1 92 ? 17.810 1.857 -11.834 1.00 69.19 92 LYS A N 1
ATOM 743 C CA . LYS A 1 92 ? 16.713 0.996 -12.269 1.00 69.19 92 LYS A CA 1
ATOM 744 C C . LYS A 1 92 ? 17.314 -0.050 -13.199 1.00 69.19 92 LYS A C 1
ATOM 746 O O . LYS A 1 92 ? 17.753 0.297 -14.292 1.00 69.19 92 LYS A O 1
ATOM 751 N N . ASN A 1 93 ? 17.353 -1.299 -12.754 1.00 64.19 93 ASN A N 1
ATOM 752 C CA . ASN A 1 93 ? 17.644 -2.411 -13.650 1.00 64.19 93 ASN A CA 1
ATOM 753 C C . ASN A 1 93 ? 16.544 -2.445 -14.727 1.00 64.19 93 ASN A C 1
ATOM 755 O O . ASN A 1 93 ? 15.397 -2.093 -14.437 1.00 64.19 93 ASN A O 1
ATOM 759 N N . GLY A 1 94 ? 16.920 -2.777 -15.966 1.00 67.00 94 GLY A N 1
ATOM 760 C CA . GLY A 1 94 ? 16.020 -2.821 -17.121 1.00 67.00 94 GLY A CA 1
ATOM 761 C C . GLY A 1 94 ? 14.890 -3.846 -16.975 1.00 67.00 94 GLY A C 1
ATOM 762 O O . GLY A 1 94 ? 14.584 -4.317 -15.880 1.00 67.00 94 GLY A O 1
ATOM 763 N N . ILE A 1 95 ? 14.242 -4.189 -18.088 1.00 66.81 95 ILE A N 1
ATOM 764 C CA . ILE A 1 95 ? 13.161 -5.183 -18.105 1.00 66.81 95 ILE A CA 1
ATOM 765 C C . ILE A 1 95 ? 13.682 -6.493 -17.489 1.00 66.81 95 ILE A C 1
ATOM 767 O O . ILE A 1 95 ? 14.537 -7.156 -18.065 1.00 66.81 95 ILE A O 1
ATOM 771 N N . TYR A 1 96 ? 13.190 -6.831 -16.294 1.00 74.00 96 TYR A N 1
ATOM 772 C CA . TYR A 1 96 ? 13.593 -8.037 -15.560 1.00 74.00 96 TYR A CA 1
ATOM 7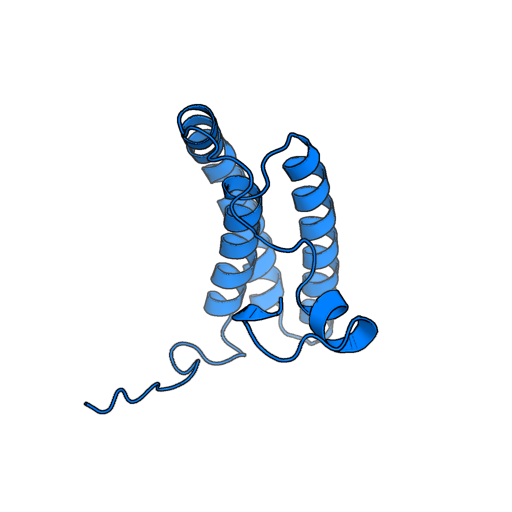73 C C . TYR A 1 96 ? 12.673 -9.231 -15.846 1.00 74.00 96 TYR A C 1
ATOM 775 O O . TYR A 1 96 ? 12.964 -10.353 -15.442 1.00 74.00 96 TYR A O 1
ATOM 783 N N . PHE A 1 97 ? 11.528 -8.982 -16.481 1.00 76.88 97 PHE A N 1
ATOM 784 C CA . PHE A 1 97 ? 10.482 -9.967 -16.720 1.00 76.88 97 PHE A CA 1
ATOM 785 C C . PHE A 1 97 ? 10.507 -10.430 -18.178 1.00 76.88 97 PHE A C 1
ATOM 787 O O . PHE A 1 97 ? 10.478 -9.614 -19.094 1.00 76.88 97 PHE A O 1
ATOM 794 N N . ALA A 1 98 ? 10.519 -11.749 -18.386 1.00 79.44 98 ALA A N 1
ATOM 795 C CA . ALA A 1 98 ? 10.473 -12.350 -19.721 1.00 79.44 98 ALA A CA 1
ATOM 796 C C . ALA A 1 98 ? 9.082 -12.240 -20.372 1.00 79.44 98 ALA A C 1
ATOM 798 O O . ALA A 1 98 ? 8.962 -12.206 -21.594 1.00 79.44 98 ALA A O 1
ATOM 799 N N . THR A 1 99 ? 8.019 -12.159 -19.564 1.00 82.75 99 THR A N 1
ATOM 800 C CA . THR A 1 99 ? 6.639 -12.058 -20.048 1.00 82.75 99 THR A CA 1
ATOM 801 C C . THR A 1 99 ? 5.861 -10.968 -19.327 1.00 82.75 99 THR A C 1
ATOM 803 O O . THR A 1 99 ? 6.000 -10.765 -18.122 1.00 82.75 99 THR A O 1
ATOM 806 N N . CYS A 1 100 ? 5.004 -10.265 -20.070 1.00 81.94 100 CYS A N 1
ATOM 807 C CA . CYS A 1 100 ? 4.182 -9.187 -19.518 1.00 81.94 100 CYS A CA 1
ATOM 808 C C . CYS A 1 100 ? 3.041 -9.696 -18.620 1.00 81.94 100 CYS A C 1
ATOM 810 O O . CYS A 1 100 ? 2.614 -8.989 -17.714 1.00 81.94 100 CYS A O 1
ATOM 812 N N . SER A 1 101 ? 2.524 -10.904 -18.869 1.00 87.31 101 SER A N 1
ATOM 813 C CA . SER A 1 101 ? 1.471 -11.514 -18.050 1.00 87.31 101 SER A CA 1
ATOM 814 C C . SER A 1 101 ? 1.557 -13.035 -18.092 1.00 87.31 101 SER A C 1
ATOM 816 O O . SER A 1 101 ? 1.337 -13.667 -19.132 1.00 87.31 101 SER A O 1
ATOM 818 N N . VAL A 1 102 ? 1.845 -13.623 -16.932 1.00 88.56 102 VAL A N 1
ATOM 819 C CA . VAL A 1 102 ? 1.828 -15.078 -16.737 1.00 88.56 102 VAL A CA 1
ATOM 820 C C . VAL A 1 102 ? 0.401 -15.609 -16.851 1.00 88.56 102 VAL A C 1
ATOM 822 O O . VAL A 1 102 ? 0.185 -16.630 -17.494 1.00 88.56 102 VAL A O 1
ATOM 825 N N . VAL A 1 103 ? -0.584 -14.878 -16.315 1.00 90.19 103 VAL A N 1
ATOM 826 C CA . VAL A 1 103 ? -2.008 -15.248 -16.377 1.00 90.19 103 VAL A CA 1
ATOM 827 C C . VAL A 1 103 ? -2.460 -15.365 -17.832 1.00 90.19 103 VAL A C 1
ATOM 829 O O . VAL A 1 103 ? -2.999 -16.392 -18.229 1.00 90.19 103 VAL A O 1
ATOM 832 N N . TRP A 1 104 ? -2.165 -14.361 -18.661 1.00 91.75 104 TRP A N 1
ATOM 833 C CA . TRP A 1 104 ? -2.502 -14.411 -20.084 1.00 91.75 104 TRP A CA 1
ATOM 834 C C . TRP A 1 104 ? -1.767 -15.543 -20.810 1.00 91.75 104 TRP A C 1
ATOM 836 O O . TRP A 1 104 ? -2.359 -16.286 -21.593 1.00 91.75 104 TRP A O 1
ATOM 846 N N . SER A 1 105 ? -0.470 -15.703 -20.529 1.00 90.25 105 SER A N 1
ATOM 847 C CA . SER A 1 105 ? 0.347 -16.748 -21.152 1.00 90.25 105 SER A CA 1
ATOM 848 C C . SER A 1 105 ? -0.167 -18.150 -20.825 1.00 90.25 105 SER A C 1
ATOM 850 O O . SER A 1 105 ? -0.186 -19.009 -21.703 1.00 90.25 105 SER A O 1
ATOM 852 N N . TYR A 1 106 ? -0.642 -18.368 -19.602 1.00 91.88 106 TYR A N 1
ATOM 853 C CA . TYR A 1 106 ? -1.169 -19.652 -19.163 1.00 91.88 106 TYR A CA 1
ATOM 854 C C . TYR A 1 106 ? -2.596 -19.903 -19.664 1.00 91.88 106 TYR A C 1
ATOM 856 O O . TYR A 1 106 ? -2.838 -20.901 -20.340 1.00 91.88 106 TYR A O 1
ATOM 864 N N . PHE A 1 107 ? -3.533 -18.996 -19.368 1.00 93.31 107 PHE A N 1
ATOM 865 C CA . PHE A 1 107 ? -4.963 -19.228 -19.596 1.00 93.31 107 PHE A CA 1
ATOM 866 C C . PHE A 1 107 ? -5.407 -18.970 -21.035 1.00 93.31 107 PHE A C 1
ATOM 868 O O . PHE A 1 107 ? -6.302 -19.656 -21.512 1.00 93.31 107 PHE A O 1
ATOM 875 N N . VAL A 1 108 ? -4.784 -18.018 -21.738 1.00 93.81 108 VAL A N 1
ATOM 876 C CA . VAL A 1 108 ? -5.164 -17.682 -23.121 1.00 93.81 108 VAL A CA 1
ATOM 877 C C . VAL A 1 108 ? -4.219 -18.327 -24.126 1.00 93.81 108 VAL A C 1
ATOM 879 O O . VAL A 1 108 ? -4.662 -18.901 -25.113 1.00 93.81 108 VAL A O 1
ATOM 882 N N . ARG A 1 109 ? -2.903 -18.274 -23.879 1.00 89.38 109 ARG A N 1
ATOM 883 C CA . ARG A 1 109 ? -1.894 -18.822 -24.809 1.00 89.38 109 ARG A CA 1
ATOM 884 C C . ARG A 1 109 ? -1.528 -20.285 -24.536 1.00 89.38 109 ARG A C 1
ATOM 886 O O . ARG A 1 109 ? -0.690 -20.830 -25.249 1.00 89.38 109 ARG A O 1
ATOM 893 N N . GLY A 1 110 ? -2.092 -20.910 -23.499 1.00 89.38 110 GLY A N 1
ATOM 894 C CA . GLY A 1 110 ? -1.876 -22.326 -23.183 1.00 89.38 110 GLY A CA 1
ATOM 895 C C . GLY A 1 110 ? -0.435 -22.700 -22.803 1.00 89.38 110 GLY A C 1
ATOM 896 O O . GLY A 1 110 ? -0.075 -23.879 -22.832 1.00 89.38 110 GLY A O 1
ATOM 897 N N . LYS A 1 111 ? 0.420 -21.730 -22.451 1.00 86.88 111 LYS A N 1
ATOM 898 C CA . LYS A 1 111 ? 1.819 -21.966 -22.064 1.00 86.88 111 LYS A CA 1
ATOM 899 C C . LYS A 1 111 ? 1.872 -22.482 -20.623 1.00 86.88 111 LYS A C 1
ATOM 901 O O . LYS A 1 111 ? 1.920 -21.708 -19.672 1.00 86.88 111 LYS A O 1
ATOM 906 N N . LYS A 1 112 ? 1.841 -23.810 -20.470 1.00 87.38 112 LYS A N 1
ATOM 907 C CA . LYS A 1 112 ? 1.761 -24.490 -19.160 1.00 87.38 112 LYS A CA 1
ATOM 908 C C . LYS A 1 112 ? 3.107 -24.752 -18.475 1.00 87.38 112 LYS A C 1
ATOM 910 O O . LYS A 1 112 ? 3.113 -25.131 -17.310 1.00 87.38 112 LYS A O 1
ATOM 915 N N . THR A 1 113 ? 4.233 -24.580 -19.168 1.00 85.75 113 THR A N 1
ATOM 916 C CA . THR A 1 113 ? 5.575 -24.833 -18.614 1.00 85.75 113 THR A CA 1
ATOM 917 C C . THR A 1 113 ? 6.426 -23.572 -18.637 1.00 85.75 113 THR A C 1
ATOM 919 O O . THR A 1 113 ? 6.317 -22.777 -19.566 1.00 85.75 113 THR A O 1
ATOM 922 N N . TYR A 1 114 ? 7.300 -23.405 -17.639 1.00 78.62 114 TYR A N 1
ATOM 923 C CA . TYR A 1 114 ? 8.152 -22.217 -17.504 1.00 78.62 114 TYR A CA 1
ATOM 924 C C . TYR A 1 114 ? 9.004 -21.958 -18.751 1.00 78.62 114 TYR A C 1
ATOM 926 O O . TYR A 1 114 ? 9.050 -20.839 -19.236 1.00 78.62 114 TYR A O 1
ATOM 934 N N . THR A 1 115 ? 9.578 -23.005 -19.345 1.00 83.81 115 THR A N 1
ATOM 935 C CA . THR A 1 115 ? 10.366 -22.912 -20.586 1.00 83.81 115 THR A CA 1
ATOM 936 C C . THR A 1 115 ? 9.561 -22.392 -21.778 1.00 83.81 115 THR A C 1
ATOM 938 O O . THR A 1 115 ? 10.134 -21.900 -22.743 1.00 83.81 115 THR A O 1
ATOM 941 N N . LYS A 1 116 ? 8.231 -22.540 -21.742 1.00 72.94 116 LYS A N 1
ATOM 942 C CA . LYS A 1 116 ? 7.322 -22.084 -22.797 1.00 72.94 116 LYS A CA 1
ATOM 943 C C . LYS A 1 116 ? 6.725 -20.714 -22.508 1.00 72.94 116 LYS A C 1
ATOM 945 O O . LYS A 1 116 ? 6.136 -20.158 -23.432 1.00 72.94 116 LYS A O 1
ATOM 950 N N . ILE A 1 117 ? 6.802 -20.203 -21.276 1.00 69.62 117 ILE A N 1
ATOM 951 C CA . ILE A 1 117 ? 6.276 -18.885 -20.883 1.00 69.62 117 ILE A CA 1
ATOM 952 C C . ILE A 1 117 ? 7.178 -17.813 -21.478 1.00 69.62 117 ILE A C 1
ATOM 954 O O . ILE A 1 117 ? 6.670 -17.145 -22.416 1.00 69.62 117 ILE A O 1
#

Radius of gyration: 18.35 Å; chains: 1; bounding box: 39×44×40 Å

Organism: NCBI:txid412755

Sequence (117 aa):
SSVYHVGGATLGAMNPQKTFLNFRNTLFALLKNVPSVRVYLLIFARMCLDGVAAIKFFAEGKPAHSWAIFRAHLDFYRKLHPIYKKRKRLKKNGIYFATCSVVWSYFVRGKKTYTKI

Secondary structure (DSSP, 8-state):
------TTTTS-TT-HHHHHHHHHHHHHHHHHH--STTHHHHHHHHHHHHHHHHHHHHHTT-HHHHHHHHHHHHHHHHHHHHHHHHHHHS-------S-S-HHHHHHTT---SGGG-